Protein AF-A0A238U883-F1 (afdb_monomer)

Sequence (63 aa):
MEKLQLHSFGQNDHLEYLKEKYNSLKKKIKSIVKMSEFEKKKELDTLTKEFNKEKKNSNKNLY

Organism: NCBI:txid584609

Radius of gyration: 16.36 Å; Cα contacts (8 Å, |Δi|>4): 15; chains: 1; bounding box: 31×14×57 Å

pLDDT: mean 77.09, std 17.73, range [36.91, 92.75]

Secondary structure (DSSP, 8-state):
--------TTHHHHHHHHHHHHHHHHHHHHH-TTS-HHHHHHHHHHHHHHHHHHHHHHHHTT-

Solvent-accessible surface area (backbone atoms only — not comparable to full-atom values): 3786 Å² total; per-residue (Å²): 134,82,80,78,74,80,63,74,64,71,59,60,52,49,57,48,51,52,52,52,51,50,52,52,52,52,52,50,52,71,66,42,78,92,51,52,71,65,56,40,51,53,51,50,50,51,53,50,51,49,51,54,49,52,54,51,48,60,62,53,76,74,112

Mean predicted aligned error: 9.61 Å

Foldseek 3Di:
DDPPPPPPCPQVVVLVVLVVVLVVVLVVLVPPPPDDPVRSVVSNVVSVVVSVVVNVVSVVVVD

Structure (mmCIF, N/CA/C/O backbone):
data_AF-A0A238U883-F1
#
_entry.id   AF-A0A238U883-F1
#
loop_
_atom_site.group_PDB
_atom_site.id
_atom_site.type_symbol
_atom_site.label_atom_id
_atom_site.label_alt_id
_atom_site.label_comp_id
_atom_site.label_asym_id
_atom_site.label_entity_id
_atom_site.label_seq_id
_atom_site.pdbx_PDB_ins_code
_atom_site.Cartn_x
_atom_site.Cartn_y
_atom_site.Cartn_z
_atom_site.occupancy
_atom_site.B_iso_or_equiv
_atom_site.auth_seq_id
_atom_site.auth_comp_id
_atom_site.auth_asym_id
_atom_site.auth_atom_id
_atom_site.pdbx_PDB_model_num
ATOM 1 N N . MET A 1 1 ? -4.485 -10.027 -44.076 1.00 36.91 1 MET A N 1
ATOM 2 C CA . MET A 1 1 ? -3.596 -8.899 -43.717 1.00 36.91 1 MET A CA 1
ATOM 3 C C . MET A 1 1 ? -3.815 -8.586 -42.244 1.00 36.91 1 MET A C 1
ATOM 5 O O . MET A 1 1 ? -4.558 -7.672 -41.906 1.00 36.91 1 MET A O 1
ATOM 9 N N . GLU A 1 2 ? -3.244 -9.411 -41.368 1.00 42.94 2 GLU A N 1
ATOM 10 C CA . GLU A 1 2 ? -3.232 -9.155 -39.927 1.00 42.94 2 GLU A CA 1
ATOM 11 C C . GLU A 1 2 ? -2.310 -7.964 -39.665 1.00 42.94 2 GLU A C 1
ATOM 13 O O . GLU A 1 2 ? -1.111 -8.011 -39.939 1.00 42.94 2 GLU A O 1
ATOM 18 N N . LYS A 1 3 ? -2.883 -6.856 -39.188 1.00 41.78 3 LYS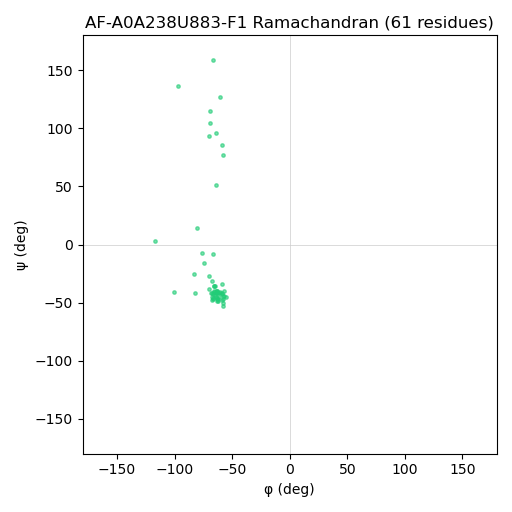 A N 1
ATOM 19 C CA . LYS A 1 3 ? -2.100 -5.741 -38.663 1.00 41.78 3 LYS A CA 1
ATOM 20 C C . LYS A 1 3 ? -1.490 -6.216 -37.350 1.00 41.78 3 LYS A C 1
ATOM 22 O O . LYS A 1 3 ? -2.123 -6.108 -36.304 1.00 41.78 3 LYS A O 1
ATOM 27 N N . LEU A 1 4 ? -0.268 -6.737 -37.428 1.00 45.72 4 LEU A N 1
ATOM 28 C CA . LEU A 1 4 ? 0.653 -6.824 -36.303 1.00 45.72 4 LEU A CA 1
ATOM 29 C C . LEU A 1 4 ? 0.880 -5.398 -35.793 1.00 45.72 4 LEU A C 1
ATOM 31 O O . LEU A 1 4 ? 1.796 -4.695 -36.213 1.00 45.72 4 LEU A O 1
ATOM 35 N N . GLN A 1 5 ? -0.020 -4.945 -34.920 1.00 48.34 5 GLN A N 1
ATOM 36 C CA . GLN A 1 5 ? 0.249 -3.830 -34.034 1.00 48.34 5 GLN A CA 1
ATOM 37 C C . GLN A 1 5 ? 1.378 -4.316 -33.136 1.00 48.34 5 GLN A C 1
ATOM 39 O O . GLN A 1 5 ? 1.153 -5.060 -32.184 1.00 48.34 5 GLN A O 1
ATOM 44 N N . LEU A 1 6 ? 2.601 -3.958 -33.532 1.00 47.91 6 LEU A N 1
ATOM 45 C CA . LEU A 1 6 ? 3.820 -4.014 -32.739 1.00 47.91 6 LEU A CA 1
ATOM 46 C C . LEU A 1 6 ? 3.589 -3.161 -31.499 1.00 47.91 6 LEU A C 1
ATOM 48 O O . LEU A 1 6 ? 3.979 -2.002 -31.403 1.00 47.91 6 LEU A O 1
ATOM 52 N N . HIS A 1 7 ? 2.842 -3.725 -30.572 1.00 47.91 7 HIS A N 1
ATOM 53 C CA . HIS A 1 7 ? 2.685 -3.176 -29.262 1.00 47.91 7 HIS A CA 1
ATOM 54 C C . HIS A 1 7 ? 4.077 -3.130 -28.649 1.00 47.91 7 HIS A C 1
ATOM 56 O O . HIS A 1 7 ? 4.758 -4.148 -28.496 1.00 47.91 7 HIS A O 1
ATOM 62 N N . SER A 1 8 ? 4.437 -1.954 -28.173 1.00 48.62 8 SER A N 1
ATOM 63 C CA . SER A 1 8 ? 5.360 -1.791 -27.058 1.00 48.62 8 SER A CA 1
ATOM 64 C C . SER A 1 8 ? 4.753 -2.399 -25.768 1.00 48.62 8 SER A C 1
ATOM 66 O O . SER A 1 8 ? 4.672 -1.729 -24.740 1.00 48.62 8 SER A O 1
ATOM 68 N N . PHE A 1 9 ? 4.289 -3.661 -25.830 1.00 49.44 9 PHE A N 1
ATOM 69 C CA . PHE A 1 9 ? 3.488 -4.415 -24.844 1.00 49.44 9 PHE A CA 1
A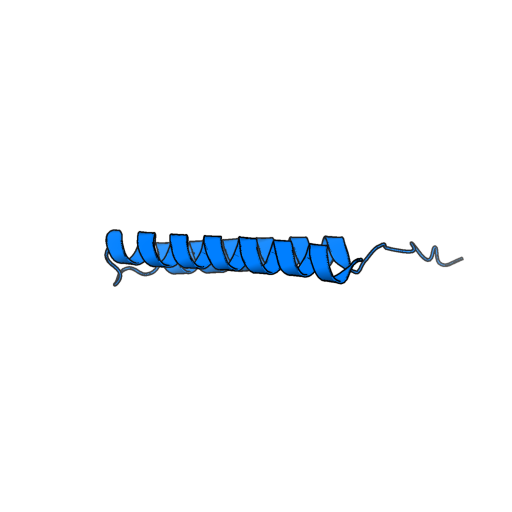TOM 70 C C . PHE A 1 9 ? 4.250 -4.699 -23.541 1.00 49.44 9 PHE A C 1
ATOM 72 O O . PHE A 1 9 ? 3.664 -5.207 -22.600 1.00 49.44 9 PHE A O 1
ATOM 79 N N . GLY A 1 10 ? 5.552 -4.417 -23.455 1.00 53.56 10 GLY A N 1
ATOM 80 C CA . GLY A 1 10 ? 6.348 -4.816 -22.289 1.00 53.56 10 GLY A CA 1
ATOM 81 C C . GLY A 1 10 ? 6.252 -3.867 -21.090 1.00 53.56 10 GLY A C 1
ATOM 82 O O . GLY A 1 10 ? 6.188 -4.313 -19.949 1.00 53.56 10 GLY A O 1
ATOM 83 N N . GLN A 1 11 ? 6.264 -2.551 -21.323 1.00 55.66 11 GLN A N 1
ATOM 84 C CA . GLN A 1 11 ? 6.427 -1.561 -20.244 1.00 55.66 11 GLN A CA 1
ATOM 85 C C . GLN A 1 11 ? 5.119 -0.908 -19.799 1.00 55.66 11 GLN A C 1
ATOM 87 O O . GLN A 1 11 ? 4.914 -0.712 -18.601 1.00 55.66 11 GLN A O 1
ATOM 92 N N . ASN A 1 12 ? 4.240 -0.566 -20.749 1.00 60.53 12 ASN A N 1
ATOM 93 C CA . ASN A 1 12 ? 2.952 0.054 -20.427 1.00 60.53 12 ASN A CA 1
ATOM 94 C C . ASN A 1 12 ? 2.054 -0.918 -19.655 1.00 60.53 12 ASN A C 1
A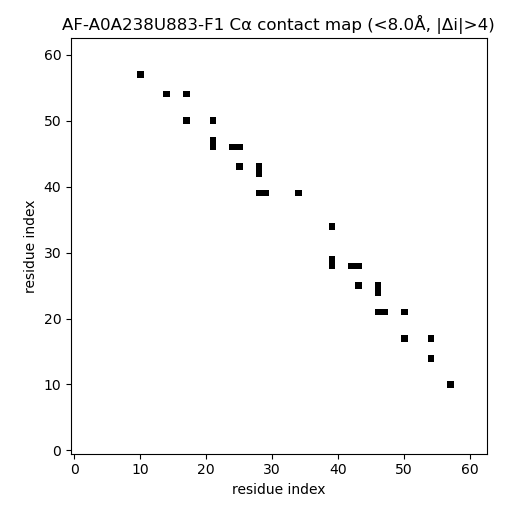TOM 96 O O . ASN A 1 12 ? 1.473 -0.527 -18.648 1.00 60.53 12 ASN A O 1
ATOM 100 N N . ASP A 1 13 ? 2.046 -2.189 -20.056 1.00 67.88 13 ASP A N 1
ATOM 101 C CA . ASP A 1 13 ? 1.307 -3.269 -19.394 1.00 67.88 13 ASP A CA 1
ATOM 102 C C . ASP A 1 13 ? 1.814 -3.499 -17.961 1.00 67.88 13 ASP A C 1
ATOM 104 O O . ASP A 1 13 ? 1.039 -3.602 -17.013 1.00 67.88 13 ASP A O 1
ATOM 108 N N . HIS A 1 14 ? 3.137 -3.461 -17.759 1.00 75.50 14 HIS A N 1
ATOM 109 C CA . HIS A 1 14 ? 3.721 -3.624 -16.431 1.00 75.50 14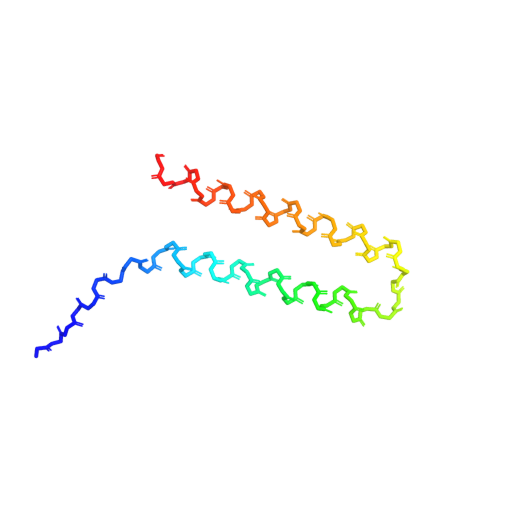 HIS A CA 1
ATOM 110 C C . HIS A 1 14 ? 3.390 -2.450 -15.497 1.00 75.50 14 HIS A C 1
ATOM 112 O O . HIS A 1 14 ? 2.994 -2.662 -14.352 1.00 75.50 14 HIS A O 1
ATOM 118 N N . LEU A 1 15 ? 3.506 -1.203 -15.965 1.00 76.81 15 LEU A N 1
ATOM 119 C CA . LEU A 1 15 ? 3.141 -0.031 -15.161 1.00 76.81 15 LEU A CA 1
ATOM 120 C C . LEU A 1 15 ? 1.640 0.011 -14.842 1.00 76.81 15 LEU A C 1
ATOM 122 O O . LEU A 1 15 ? 1.262 0.436 -13.746 1.00 76.81 15 LEU A O 1
ATOM 126 N N . GLU A 1 16 ? 0.798 -0.434 -15.774 1.00 81.88 16 GLU A N 1
ATOM 127 C CA . GLU A 1 16 ? -0.645 -0.550 -15.579 1.00 81.88 16 GLU A CA 1
ATOM 128 C C . GLU A 1 16 ? -0.979 -1.631 -14.542 1.00 81.88 16 GLU A C 1
ATOM 130 O O . GLU A 1 16 ? -1.640 -1.328 -13.544 1.00 81.88 16 GLU A O 1
ATOM 135 N N . TYR A 1 17 ? -0.385 -2.822 -14.663 1.00 84.25 17 TYR A N 1
ATOM 136 C CA . TYR A 1 17 ? -0.490 -3.901 -13.679 1.00 84.25 17 TYR A CA 1
ATOM 137 C C . TYR A 1 17 ? -0.057 -3.456 -12.274 1.00 84.25 17 TYR A C 1
ATOM 139 O O . TYR A 1 17 ? -0.754 -3.696 -11.283 1.00 84.25 17 TYR A O 1
ATOM 147 N N . LEU A 1 18 ? 1.071 -2.746 -12.164 1.00 83.62 18 LEU A N 1
ATOM 148 C CA . L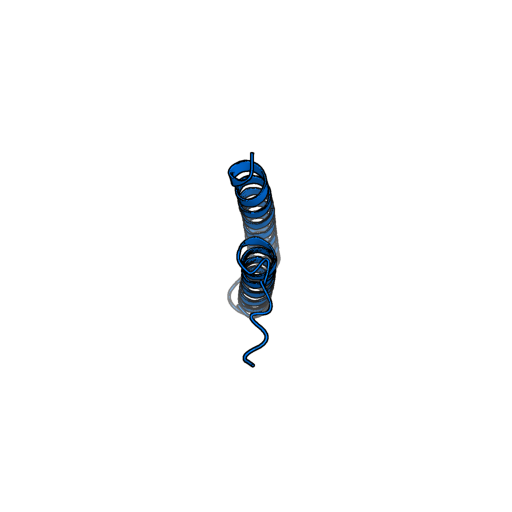EU A 1 18 ? 1.551 -2.209 -10.889 1.00 83.62 18 LEU A CA 1
ATOM 149 C C . LEU A 1 18 ? 0.549 -1.229 -10.270 1.00 83.62 18 LEU A C 1
ATOM 151 O O . LEU A 1 18 ? 0.323 -1.239 -9.055 1.00 83.62 18 LEU A O 1
ATOM 155 N N . LYS A 1 19 ? -0.064 -0.374 -11.093 1.00 85.81 19 LYS A N 1
ATOM 156 C CA . LYS A 1 19 ? -1.054 0.612 -10.649 1.00 85.81 19 LYS A CA 1
ATOM 157 C C . LYS A 1 19 ? -2.346 -0.062 -10.187 1.00 85.81 19 LYS A C 1
ATOM 159 O O . LYS A 1 19 ? -2.903 0.331 -9.157 1.00 85.81 19 LYS A O 1
ATOM 164 N N . GLU A 1 20 ? -2.813 -1.081 -10.902 1.00 89.12 20 GLU A N 1
ATOM 165 C CA . GLU A 1 20 ? -3.971 -1.884 -10.501 1.00 89.12 20 GLU A CA 1
ATOM 166 C C . GLU A 1 20 ? -3.717 -2.634 -9.192 1.00 89.12 20 GLU A C 1
ATOM 168 O O . GLU A 1 20 ? -4.525 -2.549 -8.260 1.00 89.12 20 GLU A O 1
ATOM 173 N N . LYS A 1 21 ? -2.553 -3.283 -9.070 1.00 88.00 21 LYS A N 1
ATOM 174 C CA . LYS A 1 21 ? -2.118 -3.972 -7.849 1.00 88.00 21 LYS A CA 1
ATOM 175 C C . LYS A 1 21 ? -2.072 -3.014 -6.657 1.00 88.00 21 LYS A C 1
ATOM 177 O O . LYS A 1 21 ? -2.648 -3.319 -5.610 1.00 88.00 21 LYS A O 1
ATOM 182 N N . TYR A 1 22 ? -1.481 -1.827 -6.822 1.00 89.38 22 TYR A N 1
ATOM 183 C CA . TYR A 1 22 ? -1.461 -0.785 -5.790 1.00 89.38 22 TYR A CA 1
ATOM 184 C C . TYR A 1 22 ? -2.875 -0.362 -5.368 1.00 89.38 22 TYR A C 1
ATOM 186 O O . TYR A 1 22 ? -3.183 -0.307 -4.176 1.00 89.38 22 TYR A O 1
ATOM 194 N N . ASN A 1 23 ? -3.766 -0.102 -6.328 1.00 89.56 23 ASN A N 1
ATOM 195 C CA . ASN A 1 23 ? -5.143 0.297 -6.035 1.00 89.56 23 ASN A CA 1
ATOM 196 C C . ASN A 1 23 ? -5.935 -0.803 -5.316 1.00 89.56 23 ASN A C 1
ATOM 198 O O . ASN A 1 23 ? -6.692 -0.506 -4.388 1.00 89.56 23 ASN A O 1
ATOM 202 N N . SER A 1 24 ? -5.747 -2.062 -5.713 1.00 92.00 24 SER A N 1
ATOM 203 C CA . SER A 1 24 ? -6.365 -3.221 -5.066 1.00 92.00 24 SER A CA 1
ATOM 204 C C . SER A 1 24 ? -5.909 -3.353 -3.610 1.00 92.00 24 SER A C 1
ATOM 206 O O . SER A 1 24 ? -6.738 -3.424 -2.699 1.00 92.00 24 SER A O 1
ATOM 208 N N . LEU A 1 25 ? -4.599 -3.273 -3.360 1.00 90.12 25 LEU A N 1
ATOM 209 C CA . LEU A 1 25 ? -4.023 -3.341 -2.014 1.00 90.12 25 LEU A CA 1
ATOM 210 C C . LEU A 1 25 ? -4.457 -2.157 -1.141 1.00 90.12 25 LEU A C 1
ATOM 212 O O . LEU A 1 25 ? -4.882 -2.349 -0.004 1.00 90.12 25 LEU A O 1
ATOM 216 N N . LYS A 1 26 ? -4.484 -0.941 -1.695 1.00 90.88 26 LYS A N 1
ATOM 217 C CA . LYS A 1 26 ? -4.998 0.254 -1.010 1.00 90.88 26 LYS A CA 1
ATOM 218 C C . LYS A 1 26 ? -6.463 0.101 -0.596 1.00 90.88 26 LYS A C 1
ATOM 220 O O . LYS A 1 26 ? -6.825 0.488 0.516 1.00 90.88 26 LYS A O 1
ATOM 225 N N . LYS A 1 27 ? -7.315 -0.451 -1.469 1.00 92.25 27 LYS A N 1
ATOM 226 C CA . LYS A 1 27 ? -8.724 -0.738 -1.147 1.00 92.25 27 LYS A CA 1
ATOM 227 C C . LYS A 1 27 ? -8.839 -1.796 -0.050 1.00 92.25 27 LYS A C 1
ATOM 229 O O . LYS A 1 27 ? -9.605 -1.586 0.887 1.00 92.25 27 LYS A O 1
ATOM 234 N N . LYS A 1 28 ? -8.043 -2.872 -0.116 1.00 91.06 28 LYS A N 1
ATOM 235 C CA . LYS A 1 28 ? -7.990 -3.904 0.932 1.00 91.06 28 LYS A CA 1
ATOM 236 C C . LYS A 1 28 ? -7.622 -3.300 2.286 1.00 91.06 28 LYS A C 1
ATOM 238 O O . LYS A 1 28 ? -8.409 -3.433 3.213 1.00 91.06 28 LYS A O 1
ATOM 243 N N . ILE A 1 29 ? -6.521 -2.549 2.380 1.00 89.50 29 ILE A N 1
ATOM 244 C CA . ILE A 1 29 ? -6.074 -1.916 3.636 1.00 89.50 29 ILE A CA 1
ATOM 245 C C . ILE A 1 29 ? -7.163 -1.005 4.220 1.00 89.50 29 ILE A C 1
ATOM 247 O O . ILE A 1 29 ? -7.469 -1.071 5.411 1.00 89.50 29 ILE A O 1
ATOM 251 N N . LYS A 1 30 ? -7.814 -0.187 3.383 1.00 87.56 30 LYS A N 1
ATOM 252 C CA . LYS A 1 30 ? -8.923 0.672 3.830 1.00 87.56 30 LYS A CA 1
ATOM 253 C C . LYS A 1 30 ? -10.120 -0.132 4.345 1.00 87.56 30 LYS A C 1
ATOM 255 O O . LYS A 1 30 ? -10.701 0.251 5.362 1.00 87.56 30 LYS A O 1
ATOM 260 N N . SER A 1 31 ? -10.450 -1.235 3.672 1.00 91.50 31 SER A N 1
ATOM 261 C CA . SER A 1 31 ? -11.579 -2.113 3.996 1.00 91.50 31 SER A CA 1
ATOM 262 C C . SER A 1 31 ? -11.356 -2.989 5.232 1.00 91.50 31 SER A C 1
ATOM 264 O O . SER A 1 31 ? -12.327 -3.538 5.752 1.00 91.50 31 SER A O 1
ATOM 266 N N . ILE A 1 32 ? -10.120 -3.149 5.721 1.00 90.75 32 ILE A N 1
ATOM 267 C CA . ILE A 1 32 ? -9.856 -3.940 6.929 1.00 90.75 32 ILE A CA 1
ATOM 268 C C . ILE A 1 32 ? -10.423 -3.195 8.140 1.00 90.75 32 ILE A C 1
ATOM 270 O O . ILE A 1 32 ? -9.859 -2.214 8.618 1.00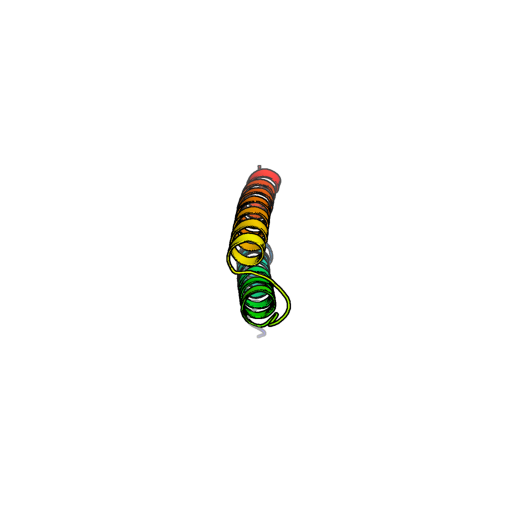 90.75 32 ILE A O 1
ATOM 274 N N . VAL A 1 33 ? -11.555 -3.665 8.659 1.00 87.31 33 VAL A N 1
ATOM 275 C CA . VAL A 1 33 ? -12.222 -3.067 9.830 1.00 87.31 33 VAL A CA 1
ATOM 276 C C . VAL A 1 33 ? -11.387 -3.242 11.105 1.00 87.31 33 VAL A C 1
ATOM 278 O O . VAL A 1 33 ? -11.389 -2.373 11.966 1.00 87.31 33 VAL A O 1
ATOM 281 N N . LYS A 1 34 ? -10.616 -4.333 11.200 1.00 90.81 34 LYS A N 1
ATOM 282 C CA . LYS A 1 34 ? -9.813 -4.689 12.384 1.00 90.81 34 LYS A CA 1
ATOM 283 C C . LYS A 1 34 ? -8.518 -3.880 12.554 1.00 90.81 34 LYS A C 1
ATOM 285 O O . LYS A 1 34 ? -7.846 -4.043 13.564 1.00 90.81 34 LYS A O 1
ATOM 290 N N . MET A 1 35 ? -8.144 -3.046 11.584 1.00 88.50 35 MET A N 1
ATOM 291 C CA . MET A 1 35 ? -6.944 -2.210 11.667 1.00 88.50 35 MET A CA 1
ATOM 292 C C . MET A 1 35 ? -7.298 -0.805 12.139 1.00 88.50 35 MET A C 1
ATOM 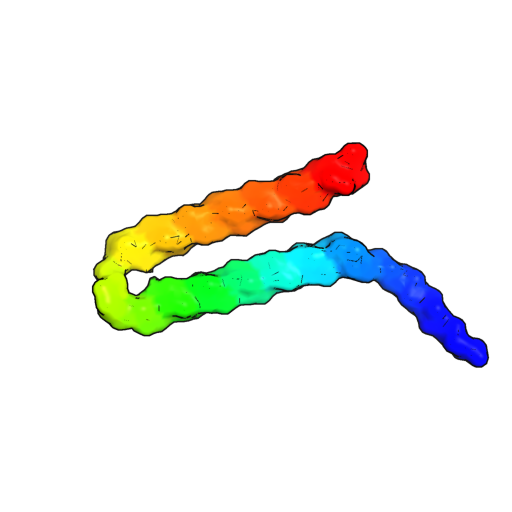294 O O . MET A 1 35 ? -8.230 -0.187 11.619 1.00 88.50 35 MET A O 1
ATOM 298 N N . SER A 1 36 ? -6.494 -0.278 13.060 1.00 90.19 36 SER A N 1
ATOM 299 C CA . SER A 1 36 ? -6.557 1.130 13.442 1.00 90.19 36 SER A CA 1
ATOM 300 C C . SER A 1 36 ? -6.128 2.030 12.279 1.00 90.19 36 SER A C 1
ATOM 302 O O . SER A 1 36 ? -5.417 1.608 11.364 1.00 90.19 36 SER A O 1
ATOM 304 N N . GLU A 1 37 ? -6.538 3.296 12.308 1.00 88.75 37 GLU A N 1
ATOM 305 C CA . GLU A 1 37 ? -6.140 4.269 11.284 1.00 88.75 37 GLU A CA 1
ATOM 306 C C . GLU A 1 37 ? -4.619 4.444 11.200 1.00 88.75 37 GLU A C 1
ATOM 308 O O . GLU A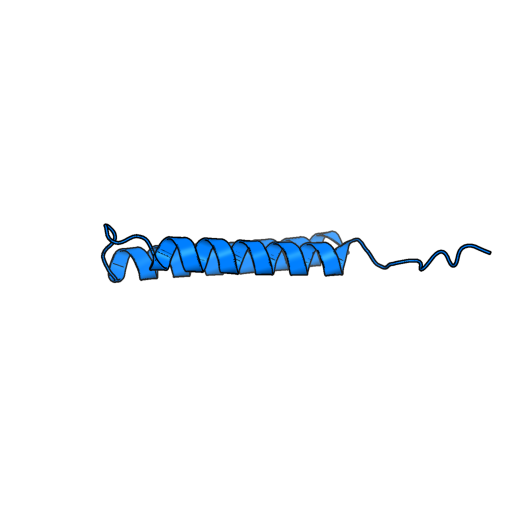 1 37 ? -4.079 4.612 10.106 1.00 88.75 37 GLU A O 1
ATOM 313 N N . PHE A 1 38 ? -3.921 4.341 12.335 1.00 90.94 38 PHE A N 1
ATOM 314 C CA . PHE A 1 38 ? -2.462 4.385 12.388 1.00 90.94 38 PHE A CA 1
ATOM 315 C C . PHE A 1 38 ? -1.832 3.208 11.636 1.00 90.94 38 PHE A C 1
ATOM 317 O O . PHE A 1 38 ? -0.982 3.420 10.769 1.00 90.94 38 PHE A O 1
ATOM 324 N N . GLU A 1 39 ? -2.300 1.985 11.894 1.00 89.88 39 GLU A N 1
ATOM 325 C CA . GLU A 1 39 ? -1.814 0.788 11.204 1.00 89.88 39 GLU A CA 1
ATOM 326 C C . GLU A 1 39 ? -2.131 0.857 9.705 1.00 89.88 39 GLU A C 1
ATOM 328 O O . GLU A 1 39 ? -1.268 0.580 8.874 1.00 89.88 39 GLU A O 1
ATOM 333 N N . LYS A 1 40 ? -3.332 1.326 9.332 1.00 89.44 40 LYS A N 1
ATOM 334 C CA . LYS A 1 40 ? -3.703 1.541 7.921 1.00 89.44 40 LYS A CA 1
ATOM 335 C C . LYS A 1 40 ? -2.779 2.545 7.248 1.00 89.44 40 LYS A C 1
ATOM 337 O O . LYS A 1 40 ? -2.383 2.344 6.103 1.00 89.44 40 LYS A O 1
ATOM 342 N N . LYS A 1 41 ? -2.433 3.633 7.937 1.00 90.81 41 LYS A N 1
ATOM 343 C CA . LYS A 1 41 ? -1.528 4.660 7.415 1.00 90.81 41 LYS A CA 1
ATOM 344 C C . LYS A 1 41 ? -0.113 4.113 7.235 1.00 90.81 41 LYS A C 1
ATOM 346 O O . LYS A 1 41 ? 0.492 4.373 6.200 1.00 90.81 41 LYS A O 1
ATOM 351 N N . LYS A 1 42 ? 0.386 3.335 8.199 1.00 92.75 42 LYS A N 1
ATOM 352 C CA . LYS A 1 42 ? 1.701 2.684 8.136 1.00 92.75 42 LYS A CA 1
ATOM 353 C C . LYS A 1 42 ? 1.782 1.685 6.978 1.00 92.75 42 LYS A C 1
ATOM 355 O O . LYS A 1 42 ? 2.719 1.750 6.192 1.00 92.75 42 LYS A O 1
ATOM 360 N N . GLU A 1 43 ? 0.770 0.837 6.817 1.00 91.12 43 GLU A N 1
ATOM 361 C CA . GLU A 1 43 ? 0.664 -0.107 5.694 1.00 91.12 43 GLU A CA 1
ATOM 362 C C . GLU A 1 43 ? 0.578 0.610 4.338 1.00 91.12 43 GLU A C 1
ATOM 364 O O . GLU A 1 43 ? 1.250 0.225 3.384 1.00 91.12 43 GLU A O 1
ATOM 369 N N . LEU A 1 44 ? -0.188 1.704 4.241 1.00 91.38 44 LEU A N 1
ATOM 370 C CA . LEU A 1 44 ? -0.257 2.509 3.015 1.00 91.38 44 LEU A CA 1
ATOM 371 C C . LEU A 1 44 ? 1.073 3.197 2.673 1.00 91.38 44 LEU A C 1
ATOM 373 O O . LEU A 1 44 ? 1.396 3.331 1.489 1.00 91.38 44 LEU A O 1
ATOM 377 N N . ASP A 1 45 ? 1.833 3.639 3.676 1.00 91.69 45 ASP A N 1
ATOM 378 C CA . ASP A 1 45 ? 3.162 4.229 3.484 1.00 91.69 45 ASP A CA 1
ATOM 379 C C . ASP A 1 45 ? 4.156 3.185 2.958 1.00 91.69 45 ASP A C 1
ATOM 381 O O . ASP A 1 45 ? 4.825 3.422 1.948 1.00 91.69 45 ASP A O 1
ATOM 385 N N . THR A 1 46 ? 4.173 1.993 3.566 1.00 92.75 46 THR A N 1
ATOM 386 C CA . THR A 1 46 ? 4.967 0.846 3.100 1.00 92.75 46 THR A CA 1
ATOM 387 C C . THR A 1 46 ? 4.604 0.476 1.665 1.00 92.75 46 THR A C 1
ATOM 389 O O . THR A 1 46 ? 5.479 0.453 0.800 1.00 92.75 46 THR A O 1
ATOM 392 N N . LEU A 1 47 ? 3.311 0.309 1.372 1.00 90.19 47 LEU A N 1
ATOM 393 C CA . LEU A 1 47 ? 2.813 -0.011 0.033 1.00 90.19 47 LEU A CA 1
ATOM 394 C C . LEU A 1 47 ? 3.245 1.035 -1.010 1.00 90.19 47 LEU A C 1
ATOM 396 O O . LEU A 1 47 ? 3.605 0.703 -2.139 1.00 90.19 47 LEU A O 1
ATOM 400 N N . THR A 1 48 ? 3.226 2.317 -0.640 1.00 90.06 48 THR A N 1
ATOM 401 C CA . THR A 1 48 ? 3.637 3.414 -1.528 1.00 90.06 48 THR A CA 1
ATOM 402 C C . THR A 1 48 ? 5.149 3.412 -1.768 1.00 90.06 48 THR A C 1
ATOM 404 O O . THR A 1 48 ? 5.598 3.660 -2.891 1.00 90.06 48 THR A O 1
ATOM 407 N N . LYS A 1 49 ? 5.953 3.097 -0.745 1.00 92.06 49 LYS A N 1
ATOM 408 C CA . LYS A 1 49 ? 7.407 2.929 -0.881 1.00 92.06 49 LYS A CA 1
ATOM 409 C C . LYS A 1 49 ? 7.757 1.757 -1.793 1.00 92.06 49 LYS A C 1
ATOM 411 O O . LYS A 1 49 ? 8.599 1.923 -2.675 1.00 92.06 49 LYS A O 1
ATOM 416 N N . GLU A 1 50 ? 7.097 0.614 -1.625 1.00 88.88 50 GLU A N 1
ATOM 417 C CA . GLU A 1 50 ? 7.306 -0.561 -2.475 1.00 88.88 50 GLU A CA 1
ATOM 418 C C . GLU A 1 50 ? 6.918 -0.290 -3.927 1.00 88.88 50 GLU A C 1
ATOM 420 O O . GLU A 1 50 ? 7.724 -0.537 -4.821 1.00 88.88 50 GLU A O 1
ATOM 425 N N . PHE A 1 51 ? 5.761 0.332 -4.170 1.00 87.75 51 PHE A N 1
ATOM 426 C CA . PHE A 1 51 ? 5.342 0.724 -5.519 1.00 87.75 51 PHE A CA 1
ATOM 427 C C . PHE A 1 51 ? 6.361 1.652 -6.197 1.00 87.75 51 PHE A C 1
ATOM 429 O O . PHE A 1 51 ? 6.734 1.447 -7.351 1.00 87.75 51 PHE A O 1
ATOM 436 N N . ASN A 1 52 ? 6.873 2.655 -5.477 1.00 86.75 52 ASN A N 1
ATOM 437 C CA . ASN A 1 52 ? 7.902 3.550 -6.009 1.00 86.75 52 ASN A CA 1
ATOM 438 C C . ASN A 1 52 ? 9.230 2.829 -6.277 1.00 86.75 52 ASN A C 1
ATOM 440 O O . ASN A 1 52 ? 9.922 3.163 -7.243 1.00 86.75 52 ASN A O 1
ATOM 444 N N . LYS A 1 53 ? 9.598 1.850 -5.443 1.00 87.94 53 LYS A N 1
ATOM 445 C CA . LYS A 1 53 ? 10.790 1.018 -5.640 1.00 87.94 53 LYS A CA 1
ATOM 446 C C . LYS A 1 53 ? 10.641 0.129 -6.876 1.00 87.94 53 LYS A C 1
ATOM 448 O O . LYS A 1 53 ? 11.548 0.105 -7.700 1.00 87.94 53 LYS A O 1
ATOM 453 N N . GLU A 1 54 ? 9.500 -0.533 -7.035 1.00 83.12 54 GLU A N 1
ATOM 454 C CA . GLU A 1 54 ? 9.187 -1.422 -8.161 1.00 83.12 54 GLU A CA 1
ATOM 455 C C . GLU A 1 54 ? 9.095 -0.643 -9.484 1.00 83.12 54 GLU A C 1
ATOM 457 O O . GLU A 1 54 ? 9.685 -1.044 -10.488 1.00 83.12 54 GLU A O 1
ATOM 462 N N . LYS A 1 55 ? 8.499 0.558 -9.460 1.00 82.25 55 LYS A N 1
ATOM 463 C CA . LYS A 1 55 ? 8.496 1.496 -10.592 1.00 82.25 55 LYS A CA 1
ATOM 464 C C . LYS A 1 55 ? 9.909 1.948 -10.981 1.00 82.25 55 LYS A C 1
ATOM 466 O O . LYS A 1 55 ? 10.253 1.955 -12.160 1.00 82.25 55 LYS A O 1
ATOM 471 N N . LYS A 1 56 ? 10.750 2.311 -10.002 1.00 82.19 56 LYS A N 1
ATOM 472 C CA . LYS A 1 56 ? 12.159 2.666 -10.256 1.00 82.19 56 LYS A CA 1
ATOM 473 C C . LYS A 1 56 ? 12.951 1.484 -10.811 1.00 82.19 56 LYS A C 1
ATOM 475 O O . LYS A 1 56 ? 13.762 1.689 -11.703 1.00 82.19 56 LYS A O 1
ATOM 480 N N . ASN A 1 57 ? 12.718 0.275 -10.303 1.00 76.44 57 ASN A N 1
ATOM 481 C CA . ASN A 1 57 ? 13.398 -0.931 -10.768 1.00 76.44 57 ASN A CA 1
ATOM 482 C C . ASN A 1 57 ? 12.998 -1.289 -12.205 1.00 76.44 57 ASN A C 1
ATOM 484 O O . ASN A 1 57 ? 13.863 -1.574 -13.026 1.00 76.44 57 ASN A O 1
ATOM 488 N N . SER A 1 58 ? 11.709 -1.165 -12.529 1.00 68.56 58 SER A N 1
ATOM 489 C CA . SER A 1 58 ? 11.196 -1.342 -13.893 1.00 68.56 58 SER A CA 1
ATOM 490 C C . SER A 1 58 ? 11.840 -0.368 -14.876 1.00 68.56 58 SER A C 1
ATOM 492 O O . SER A 1 58 ? 12.241 -0.771 -15.960 1.00 68.56 58 SER A O 1
ATOM 494 N N . ASN A 1 59 ? 12.024 0.893 -14.471 1.00 64.81 59 ASN A N 1
ATOM 495 C CA . ASN A 1 59 ? 12.726 1.888 -15.285 1.00 64.81 59 ASN A CA 1
ATOM 496 C C . ASN A 1 59 ? 14.236 1.628 -15.402 1.00 64.81 59 ASN A C 1
ATOM 498 O O . ASN A 1 59 ? 14.851 2.067 -16.368 1.00 64.81 59 ASN A O 1
ATOM 502 N N . LYS A 1 60 ? 14.847 0.964 -14.414 1.00 61.50 60 LYS A N 1
ATOM 503 C CA . LYS A 1 60 ? 16.291 0.693 -14.383 1.00 61.50 60 LYS A CA 1
ATOM 504 C C . LYS A 1 60 ? 16.673 -0.547 -15.194 1.00 61.50 60 LYS A C 1
ATOM 506 O O . LYS A 1 60 ? 17.783 -0.600 -15.693 1.00 61.50 60 LYS A O 1
ATOM 511 N N . ASN A 1 61 ? 15.751 -1.493 -15.374 1.00 50.56 61 ASN A N 1
ATOM 512 C CA . ASN A 1 61 ? 15.946 -2.706 -16.179 1.00 50.56 61 ASN A CA 1
ATOM 513 C C . ASN A 1 61 ? 15.783 -2.476 -17.700 1.00 50.56 61 ASN A C 1
ATOM 515 O O . ASN A 1 61 ? 15.596 -3.424 -18.457 1.00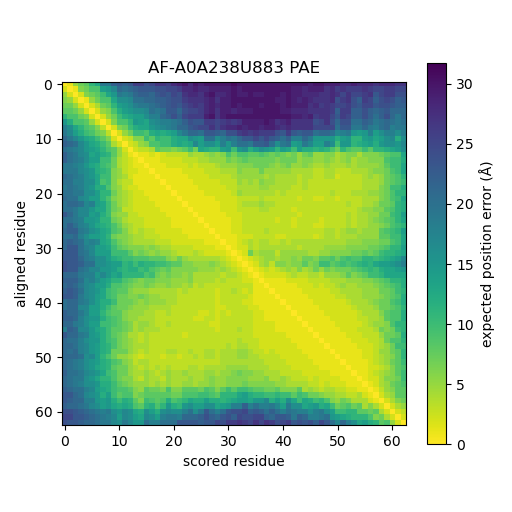 50.56 61 ASN A O 1
ATOM 519 N N . LEU A 1 62 ? 15.780 -1.212 -18.129 1.00 49.84 62 LEU A N 1
ATOM 520 C CA . LEU A 1 62 ? 15.607 -0.765 -19.516 1.00 49.84 62 LEU A CA 1
ATOM 521 C C . LEU A 1 62 ? 16.830 -0.032 -20.077 1.00 49.84 62 LEU A C 1
ATOM 523 O O . LEU A 1 62 ? 16.769 0.454 -21.205 1.00 49.84 62 LEU A O 1
ATOM 527 N N . TYR A 1 63 ? 17.902 0.050 -19.287 1.00 40.81 63 TYR A N 1
ATOM 528 C CA . TYR A 1 63 ? 19.186 0.636 -19.657 1.00 40.81 63 TYR A CA 1
ATOM 529 C C . TYR A 1 63 ? 20.286 -0.412 -19.553 1.00 40.81 63 TYR A C 1
ATOM 531 O O . TYR A 1 63 ? 20.331 -1.097 -18.506 1.00 40.81 63 TYR A O 1
#

Nearest PDB structures (foldseek):
  3zjc-assembly1_A  TM=9.444E-01  e=9.167E-01  Homo sapiens
  2gts-assembly1_A  TM=6.297E-01  e=1.970E+00  Helicobacter pylori
  3fx7-assembly1_B  TM=6.151E-01  e=1.734E+00  Helicobacter pylori
  1z8u-assembly2_C  TM=6.198E-01  e=9.092E+00  Homo sapiens